Protein AF-A0A7H8QUV3-F1 (afdb_monomer_lite)

pLDDT: mean 80.26, std 15.94, range [34.38, 95.62]

Foldseek 3Di:
DLVVVVVCVVVVPDQQAWDPPQDDDDDPDRQTASASVQLLVCLLVVPPVSNVVSVVSPHQLQFHPSLLSNLQPLPSNCVCCVPVVHDLQAFSGRTGGDDPDDDRDCSGGSLQNNLLVLVVSNNVSSVVVPYQLPCSLLSNQVNLNLVSNVSSVVVPDQLPNNCVSCVVVVVNVSSPVND

InterPro domains:
  IPR002110 Ankyrin repeat [PF12796] (39-134)
  IPR036770 Ankyrin repeat-containing domain superfamily [G3DSA:1.25.40.20] (1-179)
  IPR036770 Ankyrin repeat-containing domain superfamily [SSF48403] (4-173)

Structure (mmCIF, N/CA/C/O backbone):
data_AF-A0A7H8QUV3-F1
#
_entry.id   AF-A0A7H8QUV3-F1
#
loop_
_atom_site.group_PDB
_atom_site.id
_atom_site.type_symbol
_atom_site.label_atom_id
_atom_site.label_alt_id
_atom_site.label_comp_id
_atom_site.label_asym_id
_atom_site.label_entity_id
_atom_site.label_seq_id
_atom_site.pdbx_PDB_ins_code
_atom_site.Cartn_x
_atom_site.Cartn_y
_atom_site.Cartn_z
_atom_site.occupancy
_atom_site.B_iso_or_equiv
_atom_site.auth_seq_id
_atom_site.auth_comp_id
_atom_site.auth_asym_id
_atom_site.auth_atom_id
_atom_site.pdbx_PDB_model_num
ATOM 1 N N . MET A 1 1 ? -6.758 14.333 20.531 1.00 67.44 1 MET A N 1
ATOM 2 C CA . MET A 1 1 ? -7.440 13.686 19.392 1.00 67.44 1 MET A CA 1
ATOM 3 C C . MET A 1 1 ? -8.275 12.485 19.836 1.00 67.44 1 MET A C 1
ATOM 5 O O . MET A 1 1 ? -9.487 12.590 19.718 1.00 67.44 1 MET A O 1
ATOM 9 N N . LYS A 1 2 ? -7.692 11.441 20.462 1.00 83.06 2 LYS A N 1
ATOM 10 C CA . LYS A 1 2 ? -8.423 10.233 20.925 1.00 83.06 2 LYS A CA 1
ATOM 11 C C . LYS A 1 2 ? -9.716 10.522 21.707 1.00 83.06 2 LYS A C 1
ATOM 13 O O . LYS A 1 2 ? -10.758 10.046 21.312 1.00 83.06 2 LYS A O 1
ATOM 18 N N . LYS A 1 3 ? -9.699 11.444 22.680 1.00 88.00 3 LYS A N 1
ATOM 19 C CA . LYS A 1 3 ? -10.904 11.815 23.462 1.00 88.00 3 LYS A CA 1
ATOM 20 C C . LYS A 1 3 ? -12.110 12.295 22.636 1.00 88.00 3 LYS A C 1
ATOM 22 O O . LYS A 1 3 ? -13.242 12.030 23.017 1.00 88.00 3 LYS A O 1
ATOM 27 N N . VAL A 1 4 ? -11.879 13.046 21.556 1.00 87.00 4 VAL A N 1
ATOM 28 C CA . VAL A 1 4 ? -12.971 13.541 20.692 1.00 87.00 4 VAL A CA 1
ATOM 29 C C . VAL A 1 4 ? -13.480 12.412 19.804 1.00 87.00 4 VAL A C 1
ATOM 31 O O . VAL A 1 4 ? -14.684 12.264 19.637 1.00 87.00 4 VAL A O 1
ATOM 34 N N . LEU A 1 5 ? -12.563 11.595 19.281 1.00 86.19 5 LEU A N 1
ATOM 35 C CA . LEU A 1 5 ? -12.891 10.394 18.522 1.00 86.19 5 LEU A CA 1
ATOM 36 C C . LEU A 1 5 ? -13.698 9.399 19.372 1.00 86.19 5 LEU A C 1
ATOM 38 O O . LEU A 1 5 ? -14.736 8.932 18.924 1.00 86.19 5 LEU A O 1
ATOM 42 N N . ASP A 1 6 ? -13.271 9.139 20.608 1.00 91.44 6 ASP A N 1
ATOM 43 C CA . ASP A 1 6 ? -13.976 8.284 21.568 1.00 91.44 6 ASP A CA 1
ATOM 44 C C . ASP A 1 6 ? -15.397 8.774 21.783 1.00 91.44 6 ASP A C 1
ATOM 46 O O . ASP A 1 6 ? -16.343 8.013 21.603 1.00 91.44 6 ASP A O 1
ATOM 50 N N . TRP A 1 7 ? -15.541 10.071 22.063 1.00 93.81 7 TRP A N 1
ATOM 51 C CA . TRP A 1 7 ? -16.843 10.689 22.246 1.00 93.81 7 TRP A CA 1
ATOM 52 C C . TRP A 1 7 ? -17.740 10.519 21.013 1.00 93.81 7 TRP A C 1
ATOM 54 O O . TRP A 1 7 ? -18.890 10.122 21.167 1.00 93.81 7 TRP A O 1
ATOM 64 N N . LEU A 1 8 ? -17.228 10.757 19.799 1.00 88.69 8 LEU A N 1
ATOM 65 C CA . LEU A 1 8 ? -17.995 10.589 18.556 1.00 88.69 8 LEU A CA 1
ATOM 66 C C . LEU A 1 8 ? -18.441 9.138 18.339 1.00 88.69 8 LEU A C 1
ATOM 68 O O . LEU A 1 8 ? -19.593 8.890 17.991 1.00 88.69 8 LEU A O 1
ATOM 72 N N . LEU A 1 9 ? -17.546 8.180 18.574 1.00 89.75 9 LEU A N 1
ATOM 73 C CA . LEU A 1 9 ? -17.848 6.754 18.463 1.00 89.75 9 LEU A CA 1
ATOM 74 C C . LEU A 1 9 ? -18.875 6.317 19.516 1.00 89.75 9 LEU A C 1
ATOM 76 O O . LEU A 1 9 ? -19.787 5.556 19.206 1.00 89.75 9 LEU A O 1
ATOM 80 N N . ASP A 1 10 ? -18.792 6.858 20.732 1.00 93.75 10 ASP A N 1
ATOM 81 C CA . ASP A 1 10 ? -19.779 6.625 21.791 1.00 93.75 10 ASP A CA 1
ATOM 82 C C . ASP A 1 10 ? -21.150 7.245 21.465 1.00 93.75 10 ASP A C 1
ATOM 84 O O . ASP A 1 10 ? -22.169 6.768 21.963 1.00 93.75 10 ASP A O 1
ATOM 88 N N . GLN A 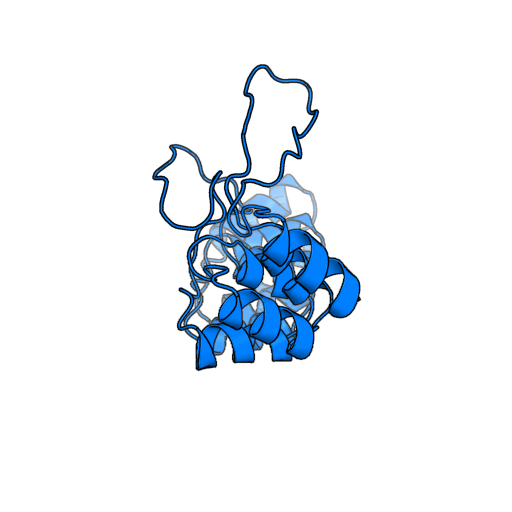1 11 ? -21.206 8.273 20.607 1.00 94.56 11 GLN A N 1
ATOM 89 C CA . GLN A 1 11 ? -22.463 8.814 20.070 1.00 94.56 11 GLN A CA 1
ATOM 90 C C . GLN A 1 11 ? -23.048 7.975 18.916 1.00 94.56 11 GLN A C 1
ATOM 92 O O . GLN A 1 11 ? -24.083 8.343 18.362 1.00 94.56 11 GLN A O 1
ATOM 97 N N . GLY A 1 12 ? -22.422 6.853 18.545 1.00 88.94 12 GLY A N 1
ATOM 98 C CA . GLY A 1 12 ? -22.895 5.980 17.469 1.00 88.94 12 GLY A CA 1
ATOM 99 C C . GLY A 1 12 ? -22.415 6.381 16.074 1.00 88.94 12 GLY A C 1
ATOM 100 O O . GLY A 1 12 ? -23.020 5.961 15.088 1.00 88.94 12 GLY A O 1
ATOM 101 N N . LEU A 1 13 ? -21.340 7.175 15.967 1.00 87.44 13 LEU A N 1
ATOM 102 C CA . LEU A 1 13 ? -20.657 7.384 14.689 1.00 87.44 13 LEU A CA 1
ATOM 103 C C . LEU A 1 13 ? -20.259 6.022 14.100 1.00 87.44 13 LEU A C 1
ATOM 105 O O . LEU A 1 13 ? -19.548 5.247 14.740 1.00 87.44 13 LEU A O 1
ATOM 109 N N . ASN A 1 14 ? -20.681 5.749 12.864 1.00 87.44 14 ASN A N 1
ATOM 110 C CA . ASN A 1 14 ? -20.238 4.562 12.146 1.00 87.44 14 ASN A CA 1
ATOM 111 C C . ASN A 1 14 ? -18.778 4.744 11.704 1.00 87.44 14 ASN A C 1
ATOM 113 O O . ASN A 1 14 ? -18.496 5.485 10.765 1.00 87.44 14 ASN A O 1
ATOM 117 N N . ILE A 1 15 ? -17.859 4.055 12.381 1.00 88.31 15 ILE A N 1
ATOM 118 C CA . ILE A 1 15 ? -16.418 4.113 12.106 1.00 88.31 15 ILE A CA 1
ATOM 119 C C . ILE A 1 15 ? -16.044 3.588 10.715 1.00 88.31 15 ILE A C 1
ATOM 121 O O . ILE A 1 15 ? -15.016 3.992 10.184 1.00 88.31 15 ILE A O 1
ATOM 125 N N . ASN A 1 16 ? -16.892 2.742 10.124 1.00 85.00 16 ASN A N 1
ATOM 126 C CA . ASN A 1 16 ? -16.713 2.168 8.791 1.00 85.00 16 ASN A CA 1
ATOM 127 C C . ASN A 1 16 ? -17.584 2.866 7.734 1.00 85.00 16 ASN A C 1
ATOM 129 O O . ASN A 1 16 ? -17.822 2.310 6.665 1.00 85.00 16 ASN A O 1
ATOM 133 N N . ALA A 1 17 ? -18.126 4.051 8.033 1.00 77.88 17 ALA A N 1
ATOM 134 C CA . ALA A 1 17 ? -18.836 4.821 7.022 1.00 77.88 17 ALA A CA 1
ATOM 135 C C . ALA A 1 17 ? -17.875 5.199 5.872 1.00 77.88 17 ALA A C 1
ATOM 137 O O . ALA A 1 17 ? -16.728 5.563 6.156 1.00 77.88 17 ALA A O 1
ATOM 138 N N . PRO A 1 18 ? -18.340 5.149 4.606 1.00 68.56 18 PRO A N 1
ATOM 139 C CA . PRO A 1 18 ? -17.607 5.677 3.458 1.00 68.56 18 PRO A CA 1
ATOM 140 C C . PRO A 1 18 ? -17.102 7.089 3.727 1.00 68.56 18 PRO A C 1
ATOM 142 O O . PRO A 1 18 ? -17.793 7.879 4.383 1.00 68.56 18 PRO A O 1
ATOM 145 N N . SER A 1 19 ? -15.944 7.445 3.175 1.00 63.25 19 SER A N 1
ATOM 146 C CA . SER A 1 19 ? -15.601 8.860 3.107 1.00 63.25 19 SER A CA 1
ATOM 147 C C . SER A 1 19 ? -16.571 9.527 2.118 1.00 63.25 19 SER A C 1
ATOM 149 O O . SER A 1 19 ? -16.655 9.146 0.953 1.00 63.25 19 SER A O 1
ATOM 151 N N . GLU A 1 20 ? -17.369 10.505 2.563 1.00 52.50 20 GLU A N 1
ATOM 152 C CA . GLU A 1 20 ? -18.250 11.281 1.669 1.00 52.50 20 GLU A CA 1
ATOM 153 C C . GLU A 1 20 ? -17.454 12.250 0.763 1.00 52.50 20 GLU A C 1
ATOM 155 O O . GLU A 1 20 ? -17.944 13.319 0.391 1.00 52.50 20 GLU A O 1
ATOM 160 N N . GLU A 1 21 ? -16.209 11.933 0.397 1.00 48.91 21 GLU A N 1
ATOM 161 C CA . GLU A 1 21 ? -15.476 12.726 -0.585 1.00 48.91 21 GLU A CA 1
ATOM 162 C C . GLU A 1 21 ? -15.998 12.387 -1.986 1.00 48.91 21 GLU A C 1
ATOM 164 O O . GLU A 1 21 ? -15.463 11.567 -2.729 1.00 48.91 21 GLU A O 1
ATOM 169 N N . ALA A 1 22 ? -17.088 13.058 -2.365 1.00 39.94 22 ALA A N 1
ATOM 170 C CA . ALA A 1 22 ? -17.466 13.212 -3.758 1.00 39.94 22 ALA A CA 1
ATOM 171 C C . ALA A 1 22 ? -16.315 13.921 -4.491 1.00 39.94 22 ALA A C 1
ATOM 173 O O . ALA A 1 22 ? -16.182 15.146 -4.442 1.00 39.94 22 ALA A O 1
ATOM 174 N N . HIS A 1 23 ? -15.457 13.157 -5.166 1.00 41.47 23 HIS A N 1
ATOM 175 C CA . HIS A 1 23 ? -14.455 13.725 -6.056 1.00 41.47 23 HIS A CA 1
ATOM 176 C C . HIS A 1 23 ? -15.157 14.453 -7.211 1.00 41.47 23 HIS A C 1
ATOM 178 O O . HIS A 1 23 ? -15.665 13.835 -8.147 1.00 41.47 23 HIS A O 1
ATOM 184 N N . TYR A 1 24 ? -15.157 15.786 -7.172 1.00 40.75 24 TYR A N 1
ATOM 185 C CA . TYR A 1 24 ? -15.454 16.604 -8.344 1.00 40.75 24 TYR A CA 1
ATOM 186 C C . TYR A 1 24 ? -14.341 16.406 -9.379 1.00 40.75 24 TYR A C 1
ATOM 188 O O . TYR A 1 24 ? -13.254 16.962 -9.244 1.00 40.75 24 TYR A O 1
ATOM 196 N N . SER A 1 25 ? -14.615 15.647 -10.440 1.00 41.59 25 SER A N 1
ATOM 197 C CA . SER A 1 25 ? -13.919 15.836 -11.715 1.00 41.59 25 SER A CA 1
ATOM 198 C C . SER A 1 25 ? -14.832 15.475 -12.887 1.00 41.59 25 SER A C 1
ATOM 200 O O . SER A 1 25 ? -15.086 14.309 -13.166 1.00 41.59 25 SER A O 1
ATOM 202 N N . ASP A 1 26 ? -15.387 16.526 -13.494 1.00 42.12 26 ASP A N 1
ATOM 203 C CA . ASP A 1 26 ? -15.756 16.742 -14.907 1.00 42.12 26 ASP A CA 1
ATOM 204 C C . ASP A 1 26 ? -16.279 15.592 -15.800 1.00 42.12 26 ASP A C 1
ATOM 206 O O . ASP A 1 26 ? -16.305 15.689 -17.025 1.00 42.12 26 ASP A O 1
ATOM 210 N N . SER A 1 27 ? -16.768 14.498 -15.233 1.00 45.50 27 SER A N 1
ATOM 211 C CA . SER A 1 27 ? -17.422 13.428 -15.974 1.00 45.50 27 SER A CA 1
ATOM 212 C C . SER A 1 27 ? -18.468 12.768 -15.084 1.00 45.50 27 SER A C 1
ATOM 214 O O . SER A 1 27 ? -18.221 12.512 -13.912 1.00 45.50 27 SER A O 1
ATOM 216 N N . ASN A 1 28 ? -19.653 12.523 -15.645 1.00 41.88 28 ASN A N 1
ATOM 217 C CA . ASN A 1 28 ? -20.861 11.955 -15.024 1.00 41.88 28 ASN A CA 1
ATOM 218 C C . ASN A 1 28 ? -20.690 10.517 -14.463 1.00 41.88 28 ASN A C 1
ATOM 220 O O . ASN A 1 28 ? -21.475 9.616 -14.758 1.00 41.88 28 ASN A O 1
ATOM 224 N N . ARG A 1 29 ? -19.652 10.250 -13.675 1.00 43.94 29 ARG A N 1
ATOM 225 C CA . ARG A 1 29 ? -19.406 8.972 -13.009 1.00 43.94 29 ARG A CA 1
ATOM 226 C C . ARG A 1 29 ? -19.108 9.232 -11.543 1.00 43.94 29 ARG A C 1
ATOM 228 O O . ARG A 1 29 ? -17.947 9.181 -11.142 1.00 43.94 29 ARG A O 1
ATOM 235 N N . GLU A 1 30 ? -20.170 9.460 -10.771 1.00 43.66 30 GLU A N 1
ATOM 236 C CA . GLU A 1 30 ? -20.149 9.441 -9.304 1.00 43.66 30 GLU A CA 1
ATOM 237 C C . GLU A 1 30 ? -19.420 8.168 -8.845 1.00 43.66 30 GLU A C 1
ATOM 239 O O . GLU A 1 30 ? -19.886 7.042 -9.021 1.00 43.66 30 GLU A O 1
ATOM 244 N N . GLY A 1 31 ? -18.176 8.333 -8.409 1.00 49.56 31 GLY A N 1
ATOM 245 C CA . GLY A 1 31 ? -17.396 7.285 -7.777 1.00 49.56 31 GLY A CA 1
ATOM 246 C C . GLY A 1 31 ? -17.442 7.544 -6.293 1.00 49.56 31 GLY A C 1
ATOM 247 O O . GLY A 1 31 ? -16.853 8.518 -5.842 1.00 49.56 31 GLY A O 1
ATOM 248 N N . HIS A 1 32 ? -18.171 6.711 -5.561 1.00 52.56 32 HIS A N 1
ATOM 249 C CA . HIS A 1 32 ? -18.150 6.746 -4.108 1.00 52.56 32 HIS A CA 1
ATOM 250 C C . HIS A 1 32 ? -16.917 5.984 -3.620 1.00 52.56 32 HIS A C 1
ATOM 252 O O . HIS A 1 32 ? -16.713 4.830 -4.007 1.00 52.56 32 HIS A O 1
ATOM 258 N N . ASP A 1 33 ? -16.092 6.634 -2.801 1.00 59.38 33 ASP A N 1
ATOM 259 C CA . ASP A 1 33 ? -15.043 5.961 -2.045 1.00 59.38 33 ASP A CA 1
ATOM 260 C C . ASP A 1 33 ? -15.664 5.320 -0.797 1.00 59.38 33 ASP A C 1
ATOM 262 O O . ASP A 1 33 ? -15.967 5.994 0.186 1.00 59.38 33 ASP A O 1
ATOM 266 N N . ASN A 1 34 ? -15.887 4.004 -0.848 1.00 61.53 34 ASN A N 1
ATOM 267 C CA . ASN A 1 34 ? -16.426 3.254 0.292 1.00 61.53 34 ASN A CA 1
ATOM 268 C C . ASN A 1 34 ? -15.359 2.856 1.323 1.00 61.53 34 ASN A C 1
ATOM 270 O O . ASN A 1 34 ? -15.696 2.173 2.289 1.00 61.53 34 ASN A O 1
ATOM 274 N N . ALA A 1 35 ? -14.098 3.270 1.150 1.00 66.50 35 ALA A N 1
ATOM 275 C CA . ALA A 1 35 ? -13.038 2.916 2.079 1.00 66.50 35 ALA A CA 1
ATOM 276 C C . ALA A 1 35 ? -13.208 3.604 3.444 1.00 66.50 35 ALA A C 1
ATOM 278 O O . ALA A 1 35 ? -13.686 4.738 3.556 1.00 66.50 35 ALA A O 1
ATOM 279 N N . VAL A 1 36 ? -12.722 2.940 4.495 1.00 76.81 36 VAL A N 1
ATOM 280 C CA . VAL A 1 36 ? -12.644 3.486 5.858 1.00 76.81 36 VAL A CA 1
ATOM 281 C C . VAL A 1 36 ? -11.615 4.627 5.912 1.00 76.81 36 VAL A C 1
ATOM 283 O O . VAL A 1 36 ? -10.451 4.446 6.285 1.00 76.81 36 VAL A O 1
ATOM 286 N N . GLY A 1 37 ? -12.042 5.839 5.547 1.00 80.00 37 GLY A N 1
ATOM 287 C CA . GLY A 1 37 ? -11.162 7.000 5.364 1.00 80.00 37 GLY A CA 1
ATOM 288 C C . GLY A 1 37 ? -10.374 7.413 6.615 1.00 80.00 37 GLY A C 1
ATOM 289 O O . GLY A 1 37 ? -9.270 7.953 6.515 1.00 80.00 37 GLY A O 1
ATOM 290 N N . VAL A 1 38 ? -10.883 7.111 7.813 1.00 86.50 38 VAL A N 1
ATOM 291 C CA . VAL A 1 38 ? -10.165 7.380 9.072 1.00 86.50 38 VAL A CA 1
ATOM 292 C C . VAL A 1 38 ? -8.896 6.532 9.218 1.00 86.50 38 VAL A C 1
ATOM 294 O O . VAL A 1 38 ? -7.893 7.036 9.726 1.00 86.50 38 VAL A O 1
ATOM 297 N N . LEU A 1 39 ? -8.899 5.290 8.716 1.00 90.06 39 LEU A N 1
ATOM 298 C CA . LEU A 1 39 ? -7.715 4.426 8.698 1.00 90.06 39 LEU A CA 1
ATOM 299 C C . LEU A 1 39 ? -6.712 4.885 7.634 1.00 90.06 39 LEU A C 1
ATOM 301 O O . LEU A 1 39 ? -5.519 4.963 7.924 1.00 90.06 39 LEU A O 1
ATOM 305 N N . ASN A 1 40 ? -7.191 5.297 6.454 1.00 87.31 40 ASN A N 1
ATOM 306 C CA . ASN A 1 40 ? -6.356 5.897 5.404 1.00 87.31 40 ASN A CA 1
ATOM 307 C C . ASN A 1 40 ? -5.586 7.111 5.940 1.00 87.31 40 ASN A C 1
ATOM 309 O O . ASN A 1 40 ? -4.388 7.278 5.695 1.00 87.31 40 ASN A O 1
ATOM 313 N N . ARG A 1 41 ? -6.269 7.959 6.719 1.00 87.94 41 ARG A N 1
ATOM 314 C CA . ARG A 1 41 ? -5.662 9.157 7.295 1.00 87.94 41 ARG A CA 1
ATOM 315 C C . ARG A 1 41 ? -4.639 8.826 8.378 1.00 87.94 41 ARG A C 1
ATOM 317 O O . ARG A 1 41 ? -3.563 9.414 8.363 1.00 87.94 41 ARG A O 1
ATOM 324 N N . ALA A 1 42 ? -4.934 7.877 9.267 1.00 92.06 42 ALA A N 1
ATOM 325 C CA . ALA A 1 42 ? -3.964 7.412 10.260 1.00 92.06 42 ALA A CA 1
ATOM 326 C C . ALA A 1 42 ? -2.700 6.836 9.593 1.00 92.06 42 ALA A C 1
ATOM 328 O O . ALA A 1 42 ? -1.587 7.186 9.982 1.00 92.06 42 ALA A O 1
ATOM 329 N N . ALA A 1 43 ? -2.867 6.045 8.528 1.00 92.06 43 ALA A N 1
ATOM 330 C CA . ALA A 1 43 ? -1.756 5.489 7.760 1.00 92.06 43 ALA A CA 1
ATOM 331 C C . ALA A 1 43 ? -0.926 6.565 7.036 1.00 92.06 43 ALA A C 1
ATOM 333 O O . ALA A 1 43 ? 0.301 6.512 7.067 1.00 92.06 43 ALA A O 1
ATOM 334 N N . THR A 1 44 ? -1.580 7.581 6.457 1.00 88.56 44 THR A N 1
ATOM 335 C CA . THR A 1 44 ? -0.909 8.718 5.790 1.00 88.56 44 THR A CA 1
ATOM 336 C C . THR A 1 44 ? 0.038 9.464 6.738 1.00 88.56 44 THR A C 1
ATOM 338 O O . THR A 1 44 ? 1.092 9.938 6.317 1.00 88.56 44 THR A O 1
ATOM 341 N N . TYR A 1 45 ? -0.334 9.584 8.016 1.00 90.75 45 TYR A N 1
ATOM 342 C CA . TYR A 1 45 ? 0.453 10.290 9.032 1.00 90.75 45 TYR A CA 1
ATOM 343 C C . TYR A 1 45 ? 1.376 9.381 9.854 1.00 90.75 45 TYR A C 1
ATOM 345 O O . TYR A 1 45 ? 1.999 9.873 10.792 1.00 90.75 45 TYR A O 1
ATOM 353 N N . ASP A 1 46 ? 1.478 8.092 9.511 1.00 92.69 46 ASP A N 1
ATOM 354 C CA . ASP A 1 46 ? 2.260 7.101 10.264 1.00 92.69 46 ASP A CA 1
ATOM 355 C C . ASP A 1 46 ? 1.863 7.020 11.758 1.00 92.69 46 ASP A C 1
ATOM 357 O O . ASP A 1 46 ? 2.691 6.801 12.641 1.00 92.69 46 ASP A O 1
ATOM 361 N N . ASP A 1 47 ? 0.577 7.233 12.066 1.00 93.94 47 ASP A N 1
ATOM 362 C CA . ASP A 1 47 ? 0.061 7.264 13.441 1.00 93.94 47 ASP A CA 1
ATOM 363 C C . ASP A 1 47 ? -0.479 5.884 13.845 1.00 93.94 47 ASP A C 1
ATOM 365 O O . ASP A 1 47 ? -1.689 5.634 13.851 1.00 93.94 47 ASP A O 1
ATOM 369 N N . VAL A 1 48 ? 0.445 4.970 14.162 1.00 94.69 48 VAL A N 1
ATOM 370 C CA . VAL A 1 48 ? 0.138 3.600 14.622 1.00 94.69 48 VAL A CA 1
ATOM 371 C C . VAL A 1 48 ? -0.772 3.614 15.853 1.00 94.69 48 VAL A C 1
ATOM 373 O O . VAL A 1 48 ? -1.718 2.835 15.936 1.00 94.69 48 VAL A O 1
ATOM 376 N N . ASP A 1 49 ? -0.545 4.5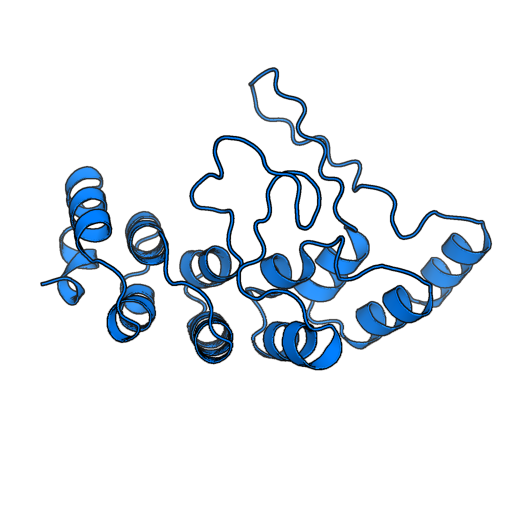50 16.775 1.00 94.69 49 ASP A N 1
ATOM 377 C CA . ASP A 1 49 ? -1.307 4.666 18.016 1.00 94.69 49 ASP A CA 1
ATOM 378 C C . ASP A 1 49 ? -2.780 5.018 17.777 1.00 94.69 49 ASP A C 1
ATOM 380 O O . ASP A 1 49 ? -3.649 4.594 18.547 1.00 94.69 49 ASP A O 1
ATOM 384 N N . ILE A 1 50 ? -3.081 5.860 16.785 1.00 93.75 50 ILE A N 1
ATOM 385 C CA . ILE A 1 50 ? -4.459 6.146 16.371 1.00 93.75 50 ILE A CA 1
ATOM 386 C C . ILE A 1 50 ? -5.018 5.011 15.525 1.00 93.75 50 ILE A C 1
ATOM 388 O O . ILE A 1 50 ? -6.186 4.670 15.708 1.00 93.75 50 ILE A O 1
ATOM 392 N N . LEU A 1 51 ? -4.217 4.420 14.642 1.00 94.81 51 LEU A N 1
ATOM 393 C CA . LEU A 1 51 ? -4.651 3.314 13.797 1.00 94.81 51 LEU A CA 1
ATOM 394 C C . LEU A 1 51 ? -5.120 2.123 14.643 1.00 94.81 51 LEU A C 1
ATOM 396 O O . LEU A 1 51 ? -6.258 1.686 14.499 1.00 94.81 51 LEU A O 1
ATOM 400 N N . ASP A 1 52 ? -4.310 1.678 15.602 1.00 95.62 52 ASP A N 1
ATOM 401 C CA . ASP A 1 52 ? -4.667 0.600 16.530 1.00 95.62 52 ASP A CA 1
ATOM 402 C C . ASP A 1 52 ? -5.892 0.947 17.372 1.00 95.62 52 ASP A C 1
ATOM 404 O O . ASP A 1 52 ? -6.745 0.100 17.630 1.00 95.62 52 ASP A O 1
ATOM 408 N N . HIS A 1 53 ? -6.005 2.209 17.790 1.00 94.88 53 HIS A N 1
ATOM 409 C CA . HIS A 1 53 ? -7.158 2.674 18.555 1.00 94.88 53 HIS A CA 1
ATOM 410 C C . HIS A 1 53 ? -8.447 2.618 17.730 1.00 94.88 53 HIS A C 1
ATOM 412 O O . HIS A 1 53 ? -9.479 2.187 18.237 1.00 94.88 53 HIS A O 1
ATOM 418 N N . LEU A 1 54 ? -8.399 3.013 16.455 1.00 93.94 54 LEU A N 1
ATOM 419 C CA . LEU A 1 54 ? -9.526 2.905 15.527 1.00 93.94 54 LEU A CA 1
ATOM 420 C C . LEU A 1 54 ? -9.919 1.438 15.315 1.00 93.94 54 LEU A C 1
ATOM 422 O O . LEU A 1 54 ? -11.100 1.104 15.420 1.00 93.94 54 LEU A O 1
ATOM 426 N N . VAL A 1 55 ? -8.947 0.550 15.094 1.00 94.75 55 VAL A N 1
ATOM 427 C CA . VAL A 1 55 ? -9.209 -0.889 14.921 1.00 94.75 55 VAL A CA 1
ATOM 428 C C . VAL A 1 55 ? -9.791 -1.510 16.191 1.00 94.75 55 VAL A C 1
ATOM 430 O O . VAL A 1 55 ? -10.778 -2.239 16.126 1.00 94.75 55 VAL A O 1
ATOM 433 N N . ALA A 1 56 ? -9.276 -1.151 17.369 1.00 94.94 56 ALA A N 1
ATOM 434 C CA . ALA A 1 56 ? -9.828 -1.584 18.656 1.00 94.94 56 ALA A CA 1
ATOM 435 C C . ALA A 1 56 ? -11.279 -1.116 18.878 1.00 94.94 56 ALA A C 1
ATOM 437 O O . ALA A 1 56 ? -12.014 -1.710 19.668 1.00 94.94 56 ALA A O 1
ATOM 438 N N . ARG A 1 57 ? -11.705 -0.060 18.177 1.00 93.75 57 ARG A N 1
ATOM 439 C CA . ARG A 1 57 ? -13.077 0.461 18.178 1.00 93.75 57 ARG A CA 1
ATOM 440 C C . ARG A 1 57 ? -13.945 -0.095 17.044 1.00 93.75 57 ARG A C 1
ATOM 442 O O . ARG A 1 57 ? -15.089 0.330 16.913 1.00 93.75 57 ARG A O 1
ATOM 449 N N . GLY A 1 58 ? -13.438 -1.059 16.276 1.00 92.50 58 GLY A N 1
ATOM 450 C CA . GLY A 1 58 ? -14.181 -1.766 15.232 1.00 92.50 58 GLY A CA 1
ATOM 451 C C . GLY A 1 58 ? -13.972 -1.231 13.817 1.00 92.50 58 GLY A C 1
ATOM 452 O O . GLY A 1 58 ? -14.718 -1.625 12.923 1.00 92.50 58 GLY A O 1
ATOM 453 N N . ALA A 1 59 ? -12.990 -0.347 13.595 1.00 91.56 59 ALA A N 1
ATOM 454 C CA . ALA A 1 59 ? -12.572 -0.020 12.236 1.00 91.56 59 ALA A CA 1
ATOM 455 C C . ALA A 1 59 ? -12.005 -1.272 11.557 1.00 91.56 59 ALA A C 1
ATOM 457 O O . ALA A 1 59 ? -11.255 -2.018 12.186 1.00 91.56 59 ALA A O 1
ATOM 458 N N . GLU A 1 60 ? -12.327 -1.485 10.285 1.00 89.31 60 GLU A N 1
ATOM 459 C CA . GLU A 1 60 ? -11.914 -2.678 9.542 1.00 89.31 60 GLU A CA 1
ATOM 460 C C . GLU A 1 60 ? -10.765 -2.353 8.569 1.00 89.31 60 GLU A C 1
ATOM 462 O O . GLU A 1 60 ? -11.009 -1.780 7.505 1.00 89.31 60 GLU A O 1
ATOM 467 N N . PRO A 1 61 ? -9.503 -2.733 8.875 1.00 89.19 61 PRO A N 1
ATOM 468 C CA . PRO A 1 61 ? -8.355 -2.472 7.999 1.00 89.19 61 PRO A CA 1
ATOM 469 C C . PRO A 1 61 ? -8.524 -3.013 6.584 1.00 89.19 61 PRO A C 1
ATOM 471 O O . PRO A 1 61 ? -8.078 -2.384 5.627 1.00 89.19 61 PRO A O 1
ATOM 474 N N . THR A 1 62 ? -9.203 -4.152 6.445 1.00 84.75 62 THR A N 1
ATOM 475 C CA . THR A 1 62 ? -9.469 -4.796 5.157 1.00 84.75 62 THR A CA 1
ATOM 476 C C . THR A 1 62 ? -10.504 -4.061 4.311 1.00 84.75 62 THR A C 1
ATOM 478 O O . THR A 1 62 ? -10.609 -4.366 3.137 1.00 84.75 62 THR A O 1
ATOM 481 N N . HIS A 1 63 ? -11.249 -3.101 4.862 1.00 80.94 63 HIS A N 1
ATOM 482 C CA . HIS A 1 63 ? -12.150 -2.223 4.105 1.00 80.94 63 HIS A CA 1
ATOM 483 C C . HIS A 1 63 ? -11.556 -0.815 3.942 1.00 80.94 63 HIS A C 1
ATOM 485 O O . HIS A 1 63 ? -12.271 0.162 3.740 1.00 80.94 63 HIS A O 1
ATOM 491 N N . SER A 1 64 ? -10.234 -0.677 4.058 1.00 83.56 64 SER A N 1
ATOM 492 C CA . SER A 1 64 ? -9.529 0.597 3.915 1.00 83.56 64 SER A CA 1
ATOM 493 C C . SER A 1 64 ? -8.483 0.536 2.805 1.00 83.56 64 SER A C 1
ATOM 495 O O . SER A 1 64 ? -7.971 -0.534 2.485 1.00 83.56 64 SER A O 1
ATOM 497 N N . ASN A 1 65 ? -8.094 1.705 2.298 1.00 83.50 65 ASN A N 1
ATOM 498 C CA . ASN A 1 65 ? -6.924 1.882 1.436 1.00 83.50 65 ASN A CA 1
ATOM 499 C C . ASN A 1 65 ? -5.690 2.270 2.277 1.00 83.50 65 ASN A C 1
ATOM 501 O O . ASN A 1 65 ? -4.775 2.940 1.799 1.00 83.50 65 ASN A O 1
ATOM 505 N N . ALA A 1 66 ? -5.647 1.888 3.562 1.00 89.38 66 ALA A N 1
ATOM 506 C CA . ALA A 1 66 ? -4.576 2.280 4.475 1.00 89.38 66 ALA A CA 1
ATOM 507 C C . ALA A 1 66 ? -3.189 1.909 3.936 1.00 89.38 66 ALA A C 1
ATOM 509 O O . ALA A 1 66 ? -2.248 2.679 4.110 1.00 89.38 66 ALA A O 1
ATOM 510 N N . LEU A 1 67 ? -3.063 0.778 3.234 1.00 89.88 67 LEU A N 1
ATOM 511 C CA . LEU A 1 67 ? -1.792 0.365 2.643 1.00 89.88 67 LEU A CA 1
ATOM 512 C C . LEU A 1 67 ? -1.349 1.283 1.491 1.00 89.88 67 LEU A C 1
ATOM 514 O O . LEU A 1 67 ? -0.179 1.654 1.437 1.00 89.88 67 LEU A O 1
ATOM 518 N N . HIS A 1 68 ? -2.270 1.722 0.628 1.00 86.19 68 HIS A N 1
ATOM 519 C CA . HIS A 1 68 ? -2.004 2.711 -0.428 1.00 86.19 68 HIS A CA 1
ATOM 520 C C . HIS A 1 68 ? -1.590 4.062 0.158 1.00 86.19 68 HIS A C 1
ATOM 522 O O . HIS A 1 68 ? -0.646 4.701 -0.303 1.00 86.19 68 HIS A O 1
ATOM 528 N N . HIS A 1 69 ? -2.252 4.472 1.239 1.00 85.94 69 HIS A N 1
ATOM 529 C CA . HIS A 1 69 ? -1.955 5.714 1.949 1.00 85.94 69 HIS A CA 1
ATOM 530 C C . HIS A 1 69 ? -0.672 5.651 2.793 1.00 85.94 69 HIS A C 1
ATOM 532 O O . HIS A 1 69 ? -0.069 6.686 3.079 1.00 85.94 69 HIS A O 1
ATOM 538 N N . ALA A 1 70 ? -0.204 4.451 3.140 1.00 89.31 70 ALA A N 1
ATOM 539 C CA . ALA A 1 70 ? 1.068 4.227 3.820 1.00 89.31 70 ALA A CA 1
ATOM 540 C C . ALA A 1 70 ? 2.288 4.391 2.896 1.00 89.31 70 ALA A C 1
ATOM 542 O O . ALA A 1 70 ? 3.417 4.267 3.359 1.00 89.31 70 ALA A O 1
ATOM 543 N N . ALA A 1 71 ? 2.103 4.711 1.611 1.00 75.56 71 ALA A N 1
ATOM 544 C CA . ALA A 1 71 ? 3.172 4.839 0.615 1.00 75.56 71 ALA A CA 1
ATOM 545 C C . ALA A 1 71 ? 4.324 5.788 0.992 1.00 75.56 71 ALA A C 1
ATOM 547 O O . ALA A 1 71 ? 5.424 5.691 0.447 1.00 75.56 71 ALA A O 1
ATOM 548 N N . MET A 1 72 ? 4.099 6.714 1.923 1.00 78.62 72 MET A N 1
ATOM 549 C CA . MET A 1 72 ? 5.136 7.622 2.419 1.00 78.62 72 MET A CA 1
ATOM 550 C C . MET A 1 72 ? 5.926 7.058 3.610 1.00 78.62 72 MET A C 1
ATOM 552 O O . MET A 1 72 ? 6.980 7.595 3.942 1.00 78.62 72 MET A O 1
ATOM 556 N N . SER A 1 73 ? 5.476 5.959 4.219 1.00 88.00 73 SER A N 1
ATOM 557 C CA . SER A 1 73 ? 6.065 5.364 5.417 1.00 88.00 73 SER A CA 1
ATOM 558 C C . SER A 1 73 ? 6.300 3.858 5.259 1.00 88.00 73 SER A C 1
ATOM 560 O O . SER A 1 73 ? 5.380 3.040 5.287 1.00 88.00 73 SER A O 1
ATOM 562 N N . PHE A 1 74 ? 7.573 3.461 5.160 1.00 85.94 74 PHE A N 1
ATOM 563 C CA . PHE A 1 74 ? 7.940 2.042 5.122 1.00 85.94 74 PHE A CA 1
ATOM 564 C C . PHE A 1 74 ? 7.623 1.319 6.447 1.00 85.94 74 PHE A C 1
ATOM 566 O O . PHE A 1 74 ? 7.368 0.112 6.432 1.00 85.94 74 PHE A O 1
ATOM 573 N N . THR A 1 75 ? 7.628 2.039 7.579 1.00 91.31 75 THR A N 1
ATOM 574 C CA . THR A 1 75 ? 7.247 1.519 8.900 1.00 91.31 75 THR A CA 1
ATOM 575 C C . THR A 1 75 ? 5.765 1.191 8.942 1.00 91.31 75 THR A C 1
ATOM 577 O O . THR A 1 75 ? 5.420 0.074 9.327 1.00 91.31 75 THR A O 1
ATOM 580 N N . MET A 1 76 ? 4.903 2.092 8.463 1.00 94.25 76 MET A N 1
ATOM 581 C CA . MET A 1 76 ? 3.466 1.837 8.368 1.00 94.25 76 MET A CA 1
ATOM 582 C C . MET A 1 76 ? 3.157 0.693 7.395 1.00 94.25 76 MET A C 1
ATOM 584 O O . MET A 1 76 ? 2.364 -0.182 7.726 1.00 94.25 76 MET A O 1
ATOM 588 N N . VAL A 1 77 ? 3.827 0.621 6.235 1.00 92.62 77 VAL A N 1
ATOM 589 C CA . VAL A 1 77 ? 3.682 -0.510 5.292 1.00 92.62 77 VAL A CA 1
ATOM 590 C C . VAL A 1 77 ? 3.974 -1.845 5.980 1.00 92.62 77 VAL A C 1
ATOM 592 O O . VAL A 1 77 ? 3.147 -2.759 5.955 1.00 92.62 77 VAL A O 1
ATOM 595 N N . ALA A 1 78 ? 5.134 -1.956 6.635 1.00 92.56 78 ALA A N 1
ATOM 596 C CA . ALA A 1 78 ? 5.520 -3.180 7.330 1.00 92.56 78 ALA A CA 1
ATOM 597 C C . ALA A 1 78 ? 4.555 -3.511 8.480 1.00 92.56 78 ALA A C 1
ATOM 599 O O . ALA A 1 78 ? 4.231 -4.679 8.702 1.00 92.56 78 ALA A O 1
ATOM 600 N N . TYR A 1 79 ? 4.072 -2.487 9.186 1.00 94.75 79 TYR A N 1
ATOM 601 C CA . TYR A 1 79 ? 3.114 -2.624 10.276 1.00 94.75 79 TYR A CA 1
ATOM 602 C C . TYR A 1 79 ? 1.759 -3.158 9.794 1.00 94.75 79 TYR A C 1
ATOM 604 O O . TYR A 1 79 ? 1.240 -4.117 10.366 1.00 94.75 79 TYR A O 1
ATOM 612 N N . LEU A 1 80 ? 1.212 -2.585 8.721 1.00 94.12 80 LEU A N 1
ATOM 613 C CA . LEU A 1 80 ? -0.080 -2.961 8.151 1.00 94.12 80 LEU A CA 1
ATOM 614 C C . LEU A 1 80 ? -0.076 -4.394 7.607 1.00 94.12 80 LEU A C 1
ATOM 616 O O . LEU A 1 80 ? -0.961 -5.185 7.936 1.00 94.12 80 LEU A O 1
ATOM 620 N N . ILE A 1 81 ? 0.949 -4.764 6.836 1.00 92.94 81 ILE A N 1
ATOM 621 C CA . ILE A 1 81 ? 1.085 -6.126 6.300 1.00 92.94 81 ILE A CA 1
ATOM 622 C C . ILE A 1 81 ? 1.376 -7.118 7.439 1.00 92.94 81 ILE A C 1
ATOM 624 O O . ILE A 1 81 ? 0.792 -8.201 7.511 1.00 92.94 81 ILE A O 1
ATOM 628 N N . GLY A 1 82 ? 2.254 -6.746 8.373 1.00 92.88 82 GLY A N 1
ATOM 629 C CA . GLY A 1 82 ? 2.675 -7.597 9.483 1.00 92.88 82 GLY A CA 1
ATOM 630 C C . GLY A 1 82 ? 1.552 -7.926 10.467 1.00 92.88 82 GLY A C 1
ATOM 631 O O . GLY A 1 82 ? 1.374 -9.104 10.799 1.00 92.88 82 GLY A O 1
ATOM 632 N N . ASN A 1 83 ? 0.792 -6.919 10.903 1.00 94.44 83 ASN A N 1
ATOM 633 C CA . ASN A 1 83 ? -0.201 -7.052 11.975 1.00 94.44 83 ASN A CA 1
ATOM 634 C C . ASN A 1 83 ? -1.619 -7.291 11.462 1.00 94.44 83 ASN A C 1
ATOM 636 O O . ASN A 1 83 ? -2.332 -8.109 12.037 1.00 94.44 83 ASN A O 1
ATOM 640 N N . TYR A 1 84 ? -2.010 -6.640 10.365 1.00 91.62 84 TYR A N 1
ATOM 641 C CA . TYR A 1 84 ? -3.374 -6.731 9.832 1.00 91.62 84 TYR A CA 1
ATOM 642 C C . TYR A 1 84 ? -3.500 -7.641 8.612 1.00 91.62 84 TYR A C 1
ATOM 644 O O . TYR A 1 84 ? -4.610 -7.847 8.132 1.00 91.62 84 TYR A O 1
ATOM 652 N N . LYS A 1 85 ? -2.387 -8.225 8.140 1.00 89.69 85 LYS A N 1
ATOM 653 C CA . LYS A 1 85 ? -2.354 -9.160 7.001 1.00 89.69 85 LYS A CA 1
ATOM 654 C C . LYS A 1 85 ? -3.023 -8.582 5.753 1.00 89.69 85 LYS A C 1
ATOM 656 O O . LYS A 1 85 ? -3.670 -9.315 5.010 1.00 89.69 85 LYS A O 1
ATOM 661 N N . LEU A 1 86 ? -2.879 -7.270 5.554 1.00 89.25 86 LEU A N 1
ATOM 662 C CA . LEU A 1 86 ? -3.396 -6.620 4.357 1.00 89.25 86 LEU A CA 1
ATOM 663 C C . LEU A 1 86 ? -2.725 -7.212 3.119 1.00 89.25 86 LEU A C 1
ATOM 665 O O . LEU A 1 86 ? -1.523 -7.491 3.134 1.00 89.25 86 LEU A O 1
ATOM 669 N N . ASP A 1 87 ? -3.520 -7.397 2.070 1.00 88.38 87 ASP A N 1
ATOM 670 C CA . ASP A 1 87 ? -3.021 -7.846 0.779 1.00 88.38 87 ASP A CA 1
ATOM 671 C C . ASP A 1 87 ? -2.085 -6.780 0.201 1.00 88.38 87 ASP A C 1
ATOM 673 O O . ASP A 1 87 ? -2.471 -5.627 0.011 1.00 88.38 87 ASP A O 1
ATOM 677 N N . VAL A 1 88 ? -0.837 -7.166 -0.060 1.00 89.50 88 VAL A N 1
ATOM 678 C CA . VAL A 1 88 ? 0.183 -6.274 -0.620 1.00 89.50 88 VAL A CA 1
ATOM 679 C C . VAL A 1 88 ? -0.162 -5.823 -2.045 1.00 89.50 88 VAL A C 1
ATOM 681 O O . VAL A 1 88 ? 0.320 -4.780 -2.484 1.00 89.50 88 VAL A O 1
ATOM 684 N N . ASN A 1 89 ? -1.033 -6.568 -2.733 1.00 86.69 89 ASN A N 1
ATOM 685 C CA . ASN A 1 89 ? -1.506 -6.302 -4.092 1.00 86.69 89 ASN A CA 1
ATOM 686 C C . ASN A 1 89 ? -2.951 -5.782 -4.123 1.00 86.69 89 ASN A C 1
ATOM 688 O O . ASN A 1 89 ? -3.603 -5.834 -5.163 1.00 86.69 89 ASN A O 1
ATOM 692 N N . ALA A 1 90 ? -3.450 -5.280 -2.989 1.00 81.19 90 ALA A N 1
ATOM 693 C CA . ALA A 1 90 ? -4.778 -4.693 -2.862 1.00 81.19 90 ALA A CA 1
ATOM 694 C C . ALA A 1 90 ? -5.068 -3.652 -3.956 1.00 81.19 90 ALA A C 1
ATOM 696 O O . ALA A 1 90 ? -4.377 -2.645 -4.035 1.00 81.19 90 ALA A O 1
ATOM 697 N N . ASP A 1 91 ? -6.117 -3.840 -4.752 1.00 76.94 91 ASP A N 1
ATOM 698 C CA . ASP A 1 91 ? -6.573 -2.814 -5.697 1.00 76.94 91 ASP A CA 1
ATOM 699 C C . ASP A 1 91 ? -7.375 -1.722 -4.963 1.00 76.94 91 ASP A C 1
ATOM 701 O O . ASP A 1 91 ? -8.194 -2.024 -4.090 1.00 76.94 91 ASP A O 1
ATOM 705 N N . ASP A 1 92 ? -7.141 -0.455 -5.305 1.00 71.88 92 ASP A N 1
ATOM 706 C CA . ASP A 1 92 ? -7.786 0.717 -4.696 1.00 71.88 92 ASP A CA 1
ATOM 707 C C . ASP A 1 92 ? -9.177 1.020 -5.285 1.00 71.88 92 ASP A C 1
ATOM 709 O O . ASP A 1 92 ? -9.823 2.002 -4.898 1.00 71.88 92 ASP A O 1
ATOM 713 N N . SER A 1 93 ? -9.659 0.183 -6.214 1.00 63.31 93 SER A N 1
ATOM 714 C CA . SER A 1 93 ? -10.871 0.438 -6.985 1.00 63.31 93 SER A CA 1
ATOM 715 C C . SER A 1 93 ? -12.117 0.612 -6.102 1.00 63.31 93 SER A C 1
ATOM 717 O O . SER A 1 93 ? -12.668 -0.322 -5.525 1.00 63.31 93 SER A O 1
ATOM 719 N N . ARG A 1 94 ? -12.564 1.875 -6.014 1.00 53.69 94 ARG A N 1
ATOM 720 C CA . ARG A 1 94 ? -13.882 2.376 -5.559 1.00 53.69 94 ARG A CA 1
ATOM 721 C C . ARG A 1 94 ? -14.562 1.575 -4.433 1.00 53.69 94 ARG A C 1
ATOM 723 O O . ARG A 1 94 ? -15.755 1.270 -4.520 1.00 53.69 94 ARG A O 1
ATOM 730 N N . GLY A 1 95 ? -13.852 1.299 -3.340 1.00 51.00 95 GLY A N 1
ATOM 731 C CA . GLY A 1 95 ? -14.537 0.845 -2.128 1.00 51.00 95 GLY A CA 1
ATOM 732 C C . GLY A 1 95 ? -13.734 0.230 -0.995 1.00 51.00 95 GLY A C 1
ATOM 733 O O . GLY A 1 95 ? -14.358 -0.226 -0.042 1.00 51.00 95 GLY A O 1
ATOM 734 N N . GLY A 1 96 ? -12.404 0.197 -1.074 1.00 52.25 96 GLY A N 1
ATOM 735 C CA . GLY A 1 96 ? -11.629 -0.717 -0.243 1.00 52.25 96 GLY A CA 1
ATOM 736 C C . GLY A 1 96 ? -11.833 -2.152 -0.736 1.00 52.25 96 GLY A C 1
ATOM 737 O O . GLY A 1 96 ? -12.957 -2.596 -0.945 1.00 52.25 96 GLY A O 1
ATOM 73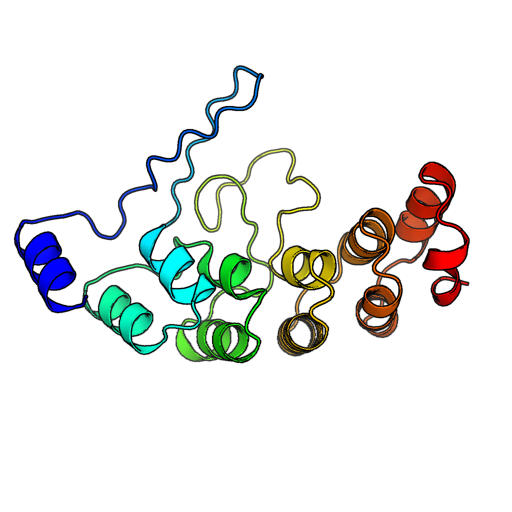8 N N . LEU A 1 97 ? -10.723 -2.835 -1.001 1.00 54.72 97 LEU A N 1
ATOM 739 C CA . LEU A 1 97 ? -10.592 -4.261 -1.326 1.00 54.72 97 LEU A CA 1
ATOM 740 C C . LEU A 1 97 ? -11.868 -5.023 -1.776 1.00 54.72 97 LEU A C 1
ATOM 742 O O . LEU A 1 97 ? -12.712 -5.409 -0.967 1.00 54.72 97 LEU A O 1
ATOM 746 N N . ASN A 1 98 ? -11.866 -5.412 -3.062 1.00 48.94 98 ASN A N 1
ATOM 747 C CA . ASN A 1 98 ? -12.685 -6.450 -3.728 1.00 48.94 98 ASN A CA 1
ATOM 748 C C . ASN A 1 98 ? -13.975 -6.050 -4.472 1.00 48.94 98 ASN A C 1
ATOM 750 O O . ASN A 1 98 ? -14.783 -6.930 -4.786 1.00 48.94 98 ASN A O 1
ATOM 754 N N . ALA A 1 99 ? -14.170 -4.796 -4.879 1.00 36.94 99 ALA A N 1
ATOM 755 C CA . ALA A 1 99 ? -15.144 -4.513 -5.936 1.00 36.94 99 ALA A CA 1
ATOM 756 C C . ALA A 1 99 ? -14.483 -4.713 -7.308 1.00 36.94 99 ALA A C 1
ATOM 758 O O . ALA A 1 99 ? -13.856 -3.795 -7.825 1.00 36.94 99 ALA A O 1
ATOM 759 N N . GLN A 1 100 ? -14.635 -5.899 -7.922 1.00 37.88 100 GLN A N 1
ATOM 760 C CA . GLN A 1 100 ? -14.268 -6.092 -9.333 1.00 37.88 100 GLN A CA 1
ATOM 761 C C . GLN A 1 100 ? -14.939 -5.000 -10.171 1.00 37.88 100 GLN A C 1
ATOM 763 O O . GLN A 1 100 ? -16.133 -5.074 -10.469 1.00 37.88 100 GLN A O 1
ATOM 768 N N . THR A 1 101 ? -14.181 -3.978 -10.556 1.00 40.38 101 THR A N 1
ATOM 769 C CA . THR A 1 101 ? -14.649 -2.970 -11.493 1.00 40.38 101 THR A CA 1
ATOM 770 C C . THR A 1 101 ? -13.730 -2.907 -12.698 1.00 40.38 101 THR A C 1
ATOM 772 O O . THR A 1 101 ? -12.507 -2.885 -12.618 1.00 40.38 101 THR A O 1
ATOM 775 N N . LEU A 1 102 ? -14.391 -2.967 -13.850 1.00 34.38 102 LEU A N 1
ATOM 776 C CA . LEU A 1 102 ? -13.830 -2.973 -15.189 1.00 34.38 102 LEU A CA 1
ATOM 777 C C . LEU A 1 102 ? -13.032 -1.686 -15.423 1.00 34.38 102 LEU A C 1
ATOM 779 O O . LEU A 1 102 ? -13.619 -0.621 -15.616 1.00 34.38 102 LEU A O 1
ATOM 783 N N . GLY A 1 103 ? -11.707 -1.815 -15.442 1.00 42.41 103 GLY A N 1
ATOM 784 C CA . GLY A 1 103 ? -10.781 -0.730 -15.755 1.00 42.41 103 GLY A CA 1
ATOM 785 C C . GLY A 1 103 ? -10.164 -0.117 -14.506 1.00 42.41 103 GLY A C 1
ATOM 786 O O . GLY A 1 103 ? -10.459 1.032 -14.182 1.00 42.41 103 GLY A O 1
ATOM 787 N N . SER A 1 104 ? -9.295 -0.876 -13.834 1.00 45.16 104 SER A N 1
ATOM 788 C CA . SER A 1 104 ? -8.358 -0.280 -12.886 1.00 45.16 104 SER A CA 1
ATOM 789 C C . SER A 1 104 ? -7.367 0.565 -13.694 1.00 45.16 104 SER A C 1
ATOM 791 O O . SER A 1 104 ? -6.805 0.106 -14.691 1.00 45.16 104 SER A O 1
ATOM 793 N N . GLY A 1 105 ? -7.268 1.854 -13.366 1.00 50.59 105 GLY A N 1
ATOM 794 C CA . GLY A 1 105 ? -6.234 2.716 -13.933 1.00 50.59 105 GLY A CA 1
ATOM 795 C C . GLY A 1 105 ? -4.863 2.328 -13.369 1.00 50.59 105 GLY A C 1
ATOM 796 O O . GLY A 1 105 ? -4.789 1.543 -12.428 1.00 50.59 105 GLY A O 1
ATOM 797 N N . PRO A 1 106 ? -3.768 2.942 -13.841 1.00 52.00 106 PRO A N 1
ATOM 798 C CA . PRO A 1 106 ? -2.410 2.636 -13.373 1.00 52.00 106 PRO A CA 1
ATOM 799 C C . PRO A 1 106 ? -2.168 2.979 -11.887 1.00 52.00 106 PRO A C 1
ATOM 801 O O . PRO A 1 106 ? -1.045 2.926 -11.411 1.00 52.00 106 PRO A O 1
ATOM 804 N N . TRP A 1 107 ? -3.189 3.359 -11.120 1.00 61.53 107 TRP A N 1
ATOM 805 C CA . TRP A 1 107 ? -3.087 3.783 -9.722 1.00 61.53 107 TRP A CA 1
ATOM 806 C C . TRP A 1 107 ? -3.594 2.730 -8.725 1.00 61.53 107 TRP A C 1
ATOM 808 O O . TRP A 1 107 ? -3.478 2.958 -7.531 1.00 61.53 107 TRP A O 1
ATOM 818 N N . GLY A 1 108 ? -4.052 1.567 -9.207 1.00 71.44 108 GLY A N 1
ATOM 819 C CA . GLY A 1 108 ? -4.736 0.549 -8.404 1.00 71.44 108 GLY A CA 1
ATOM 820 C C . GLY A 1 108 ? -3.940 -0.058 -7.248 1.00 71.44 108 GLY A C 1
ATOM 821 O O . GLY A 1 108 ? -4.468 -0.268 -6.160 1.00 71.44 108 GLY A O 1
ATOM 822 N N . CYS A 1 109 ? -2.653 -0.343 -7.449 1.00 81.56 109 CYS A N 1
ATOM 823 C CA . CYS A 1 109 ? -1.889 -1.164 -6.506 1.00 81.56 109 CYS A CA 1
ATOM 824 C C . CYS A 1 109 ? -1.088 -0.324 -5.495 1.00 81.56 109 CYS A C 1
ATOM 826 O O . CYS A 1 109 ? -0.583 0.749 -5.848 1.00 81.56 109 CYS A O 1
ATOM 828 N N . PRO A 1 110 ? -0.822 -0.826 -4.270 1.00 87.31 110 PRO A N 1
ATOM 829 C CA . PRO A 1 110 ? -0.101 -0.069 -3.250 1.00 87.31 110 PRO A CA 1
ATOM 830 C C . PRO A 1 110 ? 1.330 0.282 -3.671 1.00 87.31 110 PRO A C 1
ATOM 832 O O . PRO A 1 110 ? 1.846 1.309 -3.244 1.00 87.31 110 PRO A O 1
ATOM 835 N N . LEU A 1 111 ? 1.961 -0.524 -4.541 1.00 90.00 111 LEU A N 1
ATOM 836 C CA . LEU A 1 111 ? 3.308 -0.280 -5.079 1.00 90.00 111 LEU A CA 1
ATOM 837 C C . LEU A 1 111 ? 3.395 0.978 -5.956 1.00 90.00 111 LEU A C 1
ATOM 839 O O . LEU A 1 111 ? 4.436 1.639 -5.989 1.00 90.00 111 LEU A O 1
ATOM 843 N N . ASN A 1 112 ? 2.308 1.360 -6.623 1.00 86.88 112 ASN A N 1
ATOM 844 C CA . ASN A 1 112 ? 2.314 2.456 -7.590 1.00 86.88 112 ASN A CA 1
ATOM 845 C C . ASN A 1 112 ? 2.493 3.825 -6.917 1.00 86.88 112 ASN A C 1
ATOM 847 O O . ASN A 1 112 ? 3.159 4.710 -7.459 1.00 86.88 112 ASN A O 1
ATOM 851 N N . TYR A 1 113 ? 1.981 3.983 -5.697 1.00 86.25 113 TYR A N 1
ATOM 852 C CA . TYR A 1 113 ? 2.071 5.216 -4.916 1.00 86.25 113 TYR A CA 1
ATOM 853 C C . TYR A 1 113 ? 3.504 5.582 -4.491 1.00 86.25 113 TYR A C 1
ATOM 855 O O . TYR A 1 113 ? 3.942 6.704 -4.769 1.00 86.25 113 TYR A O 1
ATOM 863 N N . PRO A 1 114 ? 4.287 4.710 -3.826 1.00 88.94 114 PRO A N 1
ATOM 864 C CA . PRO A 1 114 ? 5.659 5.047 -3.470 1.00 88.94 114 PRO A CA 1
ATOM 865 C C . PRO A 1 114 ? 6.543 5.192 -4.710 1.00 88.94 114 PRO A C 1
ATOM 867 O O . PRO A 1 114 ? 7.424 6.049 -4.711 1.00 88.94 114 PRO A O 1
ATOM 870 N N . VAL A 1 115 ? 6.269 4.460 -5.797 1.00 89.25 115 VAL A N 1
ATOM 871 C CA . VAL A 1 115 ? 6.951 4.656 -7.087 1.00 89.25 115 VAL A CA 1
ATOM 872 C C . VAL A 1 115 ? 6.666 6.049 -7.654 1.00 89.25 115 VAL A C 1
ATOM 874 O O . VAL A 1 115 ? 7.593 6.777 -8.024 1.00 89.25 115 VAL A O 1
ATOM 877 N N . SER A 1 116 ? 5.406 6.493 -7.639 1.00 86.38 116 SER A N 1
ATOM 878 C CA . SER A 1 116 ? 5.051 7.829 -8.122 1.00 86.38 116 SER A CA 1
ATOM 879 C C . SER A 1 116 ? 5.621 8.958 -7.278 1.00 86.38 116 SER A C 1
ATOM 881 O O . SER A 1 116 ? 5.723 10.070 -7.776 1.00 86.38 116 SER A O 1
ATOM 883 N N . ASN A 1 117 ? 5.973 8.689 -6.019 1.00 85.88 117 ASN A N 1
ATOM 884 C CA . ASN A 1 117 ? 6.586 9.645 -5.095 1.00 85.88 117 ASN A CA 1
ATOM 885 C C . ASN A 1 117 ? 8.109 9.469 -4.963 1.00 85.88 117 ASN A C 1
ATOM 887 O O . ASN A 1 117 ? 8.745 10.167 -4.179 1.00 85.88 117 ASN A O 1
ATOM 891 N N . SER A 1 118 ? 8.704 8.539 -5.716 1.00 89.00 118 SER A N 1
ATOM 892 C CA . SER A 1 118 ? 10.118 8.169 -5.625 1.00 89.00 118 SER A CA 1
ATOM 893 C C . SER A 1 118 ? 10.586 7.732 -4.224 1.00 89.00 118 SER A C 1
ATOM 895 O O . SER A 1 118 ? 11.752 7.915 -3.860 1.00 89.00 118 SER A O 1
ATOM 897 N N . ASN A 1 119 ? 9.697 7.131 -3.430 1.00 89.75 119 ASN A N 1
ATOM 898 C CA . ASN A 1 119 ? 9.996 6.628 -2.092 1.00 89.75 119 ASN A CA 1
ATOM 899 C C . ASN A 1 119 ? 10.566 5.201 -2.137 1.00 89.75 119 ASN A C 1
ATOM 901 O O . ASN A 1 119 ? 9.860 4.222 -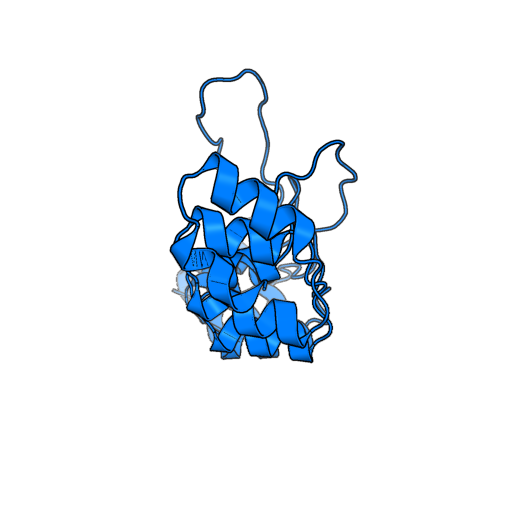1.894 1.00 89.75 119 ASN A O 1
ATOM 905 N N . LEU A 1 120 ? 11.864 5.089 -2.423 1.00 90.88 120 LEU A N 1
ATOM 906 C CA . LEU A 1 120 ? 12.548 3.804 -2.619 1.00 90.88 120 LEU A CA 1
ATOM 907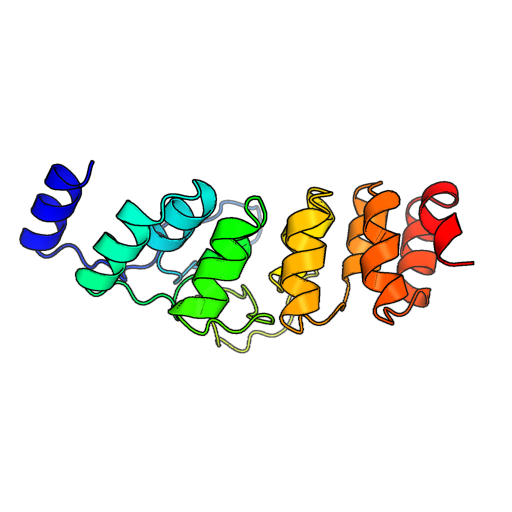 C C . LEU A 1 120 ? 12.440 2.845 -1.421 1.00 90.88 120 LEU A C 1
ATOM 909 O O . LEU A 1 120 ? 12.354 1.641 -1.631 1.00 90.88 120 LEU A O 1
ATOM 913 N N . LEU A 1 121 ? 12.395 3.353 -0.181 1.00 91.94 121 LEU A N 1
ATOM 914 C CA . LEU A 1 121 ? 12.275 2.509 1.018 1.00 91.94 121 LEU A CA 1
ATOM 915 C C . LEU A 1 121 ? 10.905 1.829 1.109 1.00 91.94 121 LEU A C 1
ATOM 917 O O . LEU A 1 121 ? 10.809 0.662 1.484 1.00 91.94 121 LEU A O 1
ATOM 921 N N . ALA A 1 122 ? 9.836 2.549 0.765 1.00 90.69 122 ALA A N 1
ATOM 922 C CA . ALA A 1 122 ? 8.499 1.970 0.715 1.00 90.69 122 ALA A CA 1
ATOM 923 C C . ALA A 1 122 ? 8.348 1.006 -0.474 1.00 90.69 122 ALA A C 1
ATOM 925 O O . ALA A 1 122 ? 7.743 -0.051 -0.305 1.00 90.69 122 ALA A O 1
ATOM 926 N N . VAL A 1 123 ? 8.958 1.315 -1.630 1.00 91.94 123 VAL A N 1
ATOM 927 C CA . VAL A 1 123 ? 9.037 0.394 -2.783 1.00 91.94 123 VAL A CA 1
ATOM 928 C C . VAL A 1 123 ? 9.725 -0.914 -2.386 1.00 91.94 123 VAL A C 1
ATOM 930 O O . VAL A 1 123 ? 9.151 -1.984 -2.563 1.00 91.94 123 VAL A O 1
ATOM 933 N N . GLU A 1 124 ? 10.917 -0.841 -1.792 1.00 92.12 124 GLU A N 1
ATOM 934 C CA . GLU A 1 124 ? 11.667 -2.017 -1.334 1.00 92.12 124 GLU A CA 1
ATOM 935 C C . GLU A 1 124 ? 10.878 -2.827 -0.296 1.00 92.1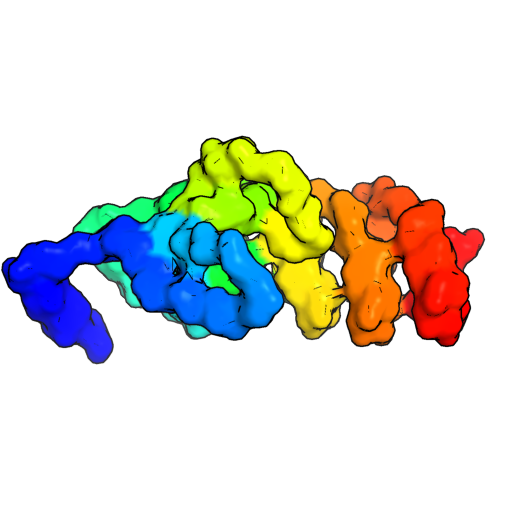2 124 GLU A C 1
ATOM 937 O O . GLU A 1 124 ? 10.823 -4.055 -0.377 1.00 92.12 124 GLU A O 1
ATOM 942 N N . SER A 1 125 ? 10.221 -2.152 0.654 1.00 92.69 125 SER A N 1
ATOM 943 C CA . SER A 1 125 ? 9.381 -2.806 1.661 1.00 92.69 125 SER A CA 1
ATOM 944 C C . SER A 1 125 ? 8.232 -3.586 1.013 1.00 92.69 125 SER A C 1
ATOM 946 O O . SER A 1 125 ? 8.080 -4.776 1.280 1.00 92.69 125 SER A O 1
ATOM 948 N N . LEU A 1 126 ? 7.468 -2.967 0.108 1.00 93.06 126 LEU A N 1
ATOM 949 C CA . LEU A 1 126 ? 6.359 -3.626 -0.591 1.00 93.06 126 LEU A CA 1
ATOM 950 C C . LEU A 1 126 ? 6.838 -4.812 -1.442 1.00 93.06 126 LEU A C 1
ATOM 952 O O . LEU A 1 126 ? 6.271 -5.900 -1.341 1.00 93.06 126 LEU A O 1
ATOM 956 N N . LEU A 1 127 ? 7.923 -4.653 -2.206 1.00 92.88 127 LEU A N 1
ATOM 957 C CA . LEU A 1 127 ? 8.510 -5.739 -3.002 1.00 92.88 127 LEU A CA 1
ATOM 958 C C . LEU A 1 127 ? 8.976 -6.909 -2.123 1.00 92.88 127 LEU A C 1
ATOM 960 O O . LEU A 1 127 ? 8.744 -8.069 -2.460 1.00 92.88 127 LEU A O 1
ATOM 964 N N . LYS A 1 128 ? 9.564 -6.629 -0.953 1.00 92.56 128 LYS A N 1
ATOM 965 C CA . LYS A 1 128 ? 9.942 -7.654 0.035 1.00 92.56 128 LYS A CA 1
ATOM 966 C C . LYS A 1 128 ? 8.738 -8.448 0.550 1.00 92.56 128 LYS A C 1
ATOM 968 O O . LYS A 1 128 ? 8.888 -9.625 0.876 1.00 92.56 128 LYS A O 1
ATOM 973 N N . TYR A 1 129 ? 7.567 -7.822 0.634 1.00 91.62 129 TYR A N 1
ATOM 974 C CA . TYR A 1 129 ? 6.318 -8.480 1.020 1.00 91.62 129 TYR A CA 1
ATOM 975 C C . TYR A 1 129 ? 5.579 -9.145 -0.152 1.00 91.62 129 TYR A C 1
ATOM 977 O O . TYR A 1 129 ? 4.525 -9.733 0.074 1.00 91.62 129 TYR A O 1
ATOM 985 N N . GLY A 1 130 ? 6.145 -9.131 -1.364 1.00 91.38 130 GLY A N 1
ATOM 986 C CA . GLY A 1 130 ? 5.588 -9.817 -2.532 1.00 91.38 130 GLY A CA 1
ATOM 987 C C . GLY A 1 130 ? 4.696 -8.946 -3.416 1.00 91.38 130 GLY A C 1
ATOM 988 O O . GLY A 1 130 ? 3.854 -9.492 -4.126 1.00 91.38 130 GLY A O 1
ATOM 989 N N . ALA A 1 131 ? 4.862 -7.620 -3.368 1.00 91.12 131 ALA A N 1
ATOM 990 C CA . ALA A 1 131 ? 4.173 -6.725 -4.290 1.00 91.12 131 ALA A CA 1
ATOM 991 C C . ALA A 1 131 ? 4.491 -7.074 -5.749 1.00 91.12 131 ALA A C 1
ATOM 993 O O . ALA A 1 131 ? 5.656 -7.234 -6.125 1.00 91.12 131 ALA A O 1
ATOM 994 N N . GLU A 1 132 ? 3.454 -7.147 -6.573 1.00 89.44 132 GLU A N 1
ATOM 995 C CA . GLU A 1 132 ? 3.571 -7.286 -8.014 1.00 89.44 132 GLU A CA 1
ATOM 996 C C . GLU A 1 132 ? 4.020 -5.963 -8.629 1.00 89.44 132 GLU A C 1
ATOM 998 O O . GLU A 1 132 ? 3.512 -4.889 -8.309 1.00 89.44 132 GLU A O 1
ATOM 1003 N N . VAL A 1 133 ? 4.995 -6.049 -9.531 1.00 87.12 133 VAL A N 1
ATOM 1004 C CA . VAL A 1 133 ? 5.606 -4.878 -10.165 1.00 87.12 133 VAL A CA 1
ATOM 1005 C C . VAL A 1 133 ? 4.665 -4.160 -11.135 1.00 87.12 133 VAL A C 1
ATOM 1007 O O . VAL A 1 133 ? 4.769 -2.941 -11.239 1.00 87.12 133 VAL A O 1
ATOM 1010 N N . GLY A 1 134 ? 3.748 -4.876 -11.798 1.00 83.06 134 GLY A N 1
ATOM 1011 C CA . GLY A 1 134 ? 2.717 -4.315 -12.686 1.00 83.06 134 GLY A CA 1
ATOM 1012 C C . GLY A 1 134 ? 3.200 -3.147 -13.560 1.00 83.06 134 GLY A C 1
ATOM 1013 O O . GLY A 1 134 ? 4.302 -3.179 -14.107 1.00 83.06 134 GLY A O 1
ATOM 1014 N N . ASP A 1 135 ? 2.399 -2.080 -13.596 1.00 80.25 135 ASP A N 1
ATOM 1015 C CA . ASP A 1 135 ? 2.653 -0.851 -14.365 1.00 80.25 135 ASP A CA 1
ATOM 1016 C C . ASP A 1 135 ? 3.686 0.090 -13.710 1.00 80.25 135 ASP A C 1
ATOM 1018 O O . ASP A 1 135 ? 3.930 1.202 -14.197 1.00 80.25 135 ASP A O 1
ATOM 1022 N N . SER A 1 136 ? 4.302 -0.301 -12.585 1.00 86.00 136 SER A N 1
ATOM 1023 C CA . SER A 1 136 ? 5.209 0.580 -11.838 1.00 86.00 136 SER A CA 1
ATOM 1024 C C . SER A 1 136 ? 6.353 1.169 -12.678 1.00 86.00 136 SER A C 1
ATOM 1026 O O . SER A 1 136 ? 6.662 2.351 -12.479 1.00 86.00 136 SER A O 1
ATOM 1028 N N . PRO A 1 137 ? 6.944 0.467 -13.670 1.00 86.88 137 PRO A N 1
ATOM 1029 C CA . PRO A 1 137 ? 7.948 1.078 -14.532 1.00 86.88 137 PRO A CA 1
ATOM 1030 C C . PRO A 1 137 ? 7.402 2.231 -15.385 1.00 86.88 137 PRO A C 1
ATOM 1032 O O . PRO A 1 137 ? 8.006 3.305 -15.450 1.00 86.88 137 PRO A O 1
ATOM 1035 N N . ALA A 1 138 ? 6.229 2.055 -15.999 1.00 85.31 138 ALA A N 1
ATOM 1036 C CA . ALA A 1 138 ? 5.588 3.102 -16.791 1.00 85.31 138 ALA A CA 1
ATOM 1037 C C . ALA A 1 138 ? 5.242 4.323 -15.921 1.00 85.31 138 ALA A C 1
ATOM 1039 O O . ALA A 1 138 ? 5.444 5.470 -16.332 1.00 85.31 138 ALA A O 1
ATOM 1040 N N . ILE A 1 139 ? 4.810 4.095 -14.677 1.00 86.19 139 ILE A N 1
ATOM 1041 C CA . ILE A 1 139 ? 4.526 5.160 -13.706 1.00 86.19 139 ILE A CA 1
ATOM 1042 C C . ILE A 1 139 ? 5.797 5.926 -13.351 1.00 86.19 139 ILE A C 1
ATOM 1044 O O . ILE A 1 139 ? 5.793 7.158 -13.416 1.00 86.19 139 ILE A O 1
ATOM 1048 N N . ALA A 1 140 ? 6.886 5.227 -13.026 1.00 88.19 140 ALA A N 1
ATOM 1049 C CA . ALA A 1 140 ? 8.168 5.849 -12.711 1.00 88.19 140 ALA A CA 1
ATOM 1050 C C . ALA A 1 140 ? 8.650 6.752 -13.858 1.00 88.19 140 ALA A C 1
ATOM 1052 O O . ALA A 1 140 ? 9.054 7.890 -13.610 1.00 88.19 140 ALA A O 1
ATOM 1053 N N . ILE A 1 141 ? 8.532 6.295 -15.111 1.00 87.12 141 ILE A N 1
ATOM 1054 C CA . ILE A 1 141 ? 8.842 7.107 -16.296 1.00 87.12 141 ILE A CA 1
ATOM 1055 C C . ILE A 1 141 ? 7.922 8.313 -16.399 1.00 87.12 141 ILE A C 1
ATOM 1057 O O . ILE A 1 141 ? 8.414 9.432 -16.519 1.00 87.12 141 ILE A O 1
ATOM 1061 N N . SER A 1 142 ? 6.606 8.123 -16.299 1.00 85.62 142 SER A N 1
ATOM 1062 C CA . SER A 1 142 ? 5.639 9.219 -16.442 1.00 85.62 142 SER A CA 1
ATOM 1063 C C . SER A 1 142 ? 5.842 10.350 -15.426 1.00 85.62 142 SER A C 1
ATOM 1065 O O . SER A 1 142 ? 5.464 11.494 -15.681 1.00 85.62 142 SER A O 1
ATOM 1067 N N . LYS A 1 143 ? 6.460 10.039 -14.280 1.00 85.19 143 LYS A N 1
ATOM 1068 C CA . LYS A 1 143 ? 6.808 10.988 -13.217 1.00 85.19 143 LYS A CA 1
ATOM 1069 C C . LYS A 1 143 ? 8.248 11.503 -13.287 1.00 85.19 143 LYS A C 1
ATOM 1071 O O . LYS A 1 143 ? 8.622 12.336 -12.472 1.00 85.19 143 LYS A O 1
ATOM 1076 N N . GLY A 1 144 ? 9.060 11.032 -14.235 1.00 84.81 144 GLY A N 1
ATOM 1077 C CA . GLY A 1 144 ? 10.481 11.380 -14.331 1.00 84.81 144 GLY A CA 1
ATOM 1078 C C . GLY A 1 144 ? 11.335 10.790 -13.201 1.00 84.81 144 GLY A C 1
ATOM 1079 O O . GLY A 1 144 ? 12.447 11.249 -12.948 1.00 84.81 144 GLY A O 1
ATOM 1080 N N . HIS A 1 145 ? 10.841 9.765 -12.507 1.00 86.62 145 HIS A N 1
ATOM 1081 C CA . HIS A 1 145 ? 11.480 9.142 -11.349 1.00 86.62 145 HIS A CA 1
ATOM 1082 C C . HIS A 1 145 ? 12.344 7.943 -11.753 1.00 86.62 145 HIS A C 1
ATOM 1084 O O . HIS A 1 145 ? 12.194 6.844 -11.223 1.00 86.62 145 HIS A O 1
ATOM 1090 N N . ALA A 1 146 ? 13.294 8.164 -12.666 1.00 79.06 146 ALA A N 1
ATOM 1091 C CA . ALA A 1 146 ? 14.191 7.123 -13.176 1.00 79.06 146 ALA A CA 1
ATOM 1092 C C . ALA A 1 146 ? 14.897 6.275 -12.088 1.00 79.06 146 ALA A C 1
ATOM 1094 O O . ALA A 1 146 ? 15.009 5.064 -12.277 1.00 79.06 146 ALA A O 1
ATOM 1095 N N . PRO A 1 147 ? 15.322 6.820 -10.924 1.00 82.75 147 PRO A N 1
ATOM 1096 C CA . PRO A 1 147 ? 15.886 5.996 -9.849 1.00 82.75 147 PRO A CA 1
ATOM 1097 C C . PRO A 1 147 ? 14.928 4.922 -9.314 1.00 82.75 147 PRO A C 1
ATOM 1099 O O . PRO A 1 147 ? 15.377 3.865 -8.877 1.00 82.75 147 PRO A O 1
ATOM 1102 N N . SER A 1 148 ? 13.617 5.170 -9.381 1.00 83.06 148 SER A N 1
ATOM 1103 C CA . SER A 1 148 ? 12.583 4.240 -8.918 1.00 83.06 148 SER A CA 1
ATOM 1104 C C . SER A 1 148 ? 12.302 3.104 -9.895 1.00 83.06 148 SER A C 1
ATOM 1106 O O . SER A 1 148 ? 11.591 2.185 -9.520 1.00 83.06 148 SER A O 1
ATOM 1108 N N . LEU A 1 149 ? 12.875 3.124 -11.106 1.00 85.50 149 LEU A N 1
ATOM 1109 C CA . LEU A 1 149 ? 12.781 2.018 -12.068 1.00 85.50 149 LEU A CA 1
ATOM 1110 C C . LEU A 1 149 ? 13.630 0.824 -11.677 1.00 85.50 149 LEU A C 1
ATOM 1112 O O . LEU A 1 149 ? 13.277 -0.310 -11.983 1.00 85.50 149 LEU A O 1
ATOM 1116 N N . LYS A 1 150 ? 14.765 1.084 -11.025 1.00 86.69 150 LYS A N 1
ATOM 1117 C CA . LYS A 1 150 ? 15.749 0.041 -10.766 1.00 86.69 150 LYS A CA 1
ATOM 1118 C C . LYS A 1 150 ? 15.154 -1.086 -9.923 1.00 86.69 150 LYS A C 1
ATOM 1120 O O . LYS A 1 150 ? 15.324 -2.242 -10.270 1.00 86.69 150 LYS A O 1
ATOM 1125 N N . LEU A 1 151 ? 14.420 -0.745 -8.862 1.00 88.06 151 LEU A N 1
ATOM 1126 C CA . LEU A 1 151 ? 13.832 -1.735 -7.957 1.00 88.06 151 LEU A CA 1
ATOM 1127 C C . LEU A 1 151 ? 12.782 -2.629 -8.656 1.00 88.06 151 LEU A C 1
ATOM 1129 O O . LEU A 1 151 ? 12.942 -3.844 -8.599 1.00 88.06 151 LEU A O 1
ATOM 1133 N N . PRO A 1 152 ? 11.766 -2.101 -9.369 1.00 87.25 152 PRO A N 1
ATOM 1134 C CA . PRO A 1 152 ? 10.871 -2.926 -10.181 1.00 87.25 152 PRO A CA 1
ATOM 1135 C C . PRO A 1 152 ? 11.587 -3.791 -11.227 1.00 87.25 152 PRO A C 1
ATOM 1137 O O . PRO A 1 152 ? 11.266 -4.969 -11.358 1.00 87.25 152 PRO A O 1
ATOM 1140 N N . LEU A 1 153 ? 12.575 -3.246 -11.948 1.00 87.94 153 LEU A N 1
ATOM 1141 C CA . LEU A 1 153 ? 13.328 -3.997 -12.964 1.00 87.94 153 LEU A CA 1
ATOM 1142 C C . LEU A 1 153 ? 14.156 -5.132 -12.345 1.00 87.94 153 LEU A C 1
ATOM 1144 O O . LEU A 1 153 ? 14.120 -6.256 -12.843 1.00 87.94 153 LEU A O 1
ATOM 1148 N N . ASP A 1 154 ? 14.832 -4.872 -11.222 1.00 89.25 154 ASP A N 1
ATOM 1149 C CA . ASP A 1 154 ? 15.568 -5.884 -10.449 1.00 89.25 154 ASP A CA 1
ATOM 1150 C C . ASP A 1 154 ? 14.627 -6.999 -9.936 1.00 89.25 154 ASP A C 1
ATOM 1152 O O . ASP A 1 154 ? 15.060 -8.130 -9.713 1.00 89.25 154 ASP A O 1
ATOM 1156 N N . HIS A 1 155 ? 13.330 -6.700 -9.796 1.00 87.31 155 HIS A N 1
ATOM 1157 C CA . HIS A 1 155 ? 12.262 -7.634 -9.425 1.00 87.31 155 HIS A CA 1
ATOM 1158 C C . HIS A 1 155 ? 11.490 -8.219 -10.626 1.00 87.31 155 HIS A C 1
ATOM 1160 O O . HIS A 1 155 ? 10.455 -8.859 -10.440 1.00 87.31 155 HIS A O 1
ATOM 1166 N N . GLY A 1 156 ? 12.009 -8.069 -11.849 1.00 85.56 156 GLY A N 1
ATOM 1167 C CA . GLY A 1 156 ? 11.500 -8.750 -13.043 1.00 85.56 156 GLY A CA 1
ATOM 1168 C C . GLY A 1 156 ? 10.378 -8.026 -13.784 1.00 85.56 156 GLY A C 1
ATOM 1169 O O . GLY A 1 156 ? 9.662 -8.667 -14.552 1.00 85.56 156 GLY A O 1
ATOM 1170 N N . ALA A 1 157 ? 10.205 -6.720 -13.569 1.00 85.56 157 ALA A N 1
ATOM 1171 C CA . ALA A 1 157 ? 9.244 -5.934 -14.337 1.00 85.56 157 ALA A CA 1
ATOM 1172 C C . ALA A 1 157 ? 9.587 -5.911 -15.834 1.00 85.56 157 ALA A C 1
ATOM 1174 O O . ALA A 1 157 ? 10.753 -5.757 -16.206 1.00 85.56 157 ALA A O 1
ATOM 1175 N N . ASP A 1 158 ? 8.566 -6.032 -16.688 1.00 83.00 158 ASP A N 1
ATOM 1176 C CA . ASP A 1 158 ? 8.740 -5.890 -18.133 1.00 83.00 158 ASP A CA 1
ATOM 1177 C C . ASP A 1 158 ? 9.062 -4.430 -18.477 1.00 83.00 158 ASP A C 1
ATOM 1179 O O . ASP A 1 158 ? 8.352 -3.494 -18.102 1.00 83.00 158 ASP A O 1
ATOM 1183 N N . SER A 1 159 ? 10.165 -4.231 -19.192 1.00 84.00 159 SER A N 1
ATOM 1184 C CA . SER A 1 159 ? 10.620 -2.915 -19.611 1.00 84.00 159 SER A CA 1
ATOM 1185 C C . SER A 1 159 ? 9.937 -2.414 -20.886 1.00 84.00 159 SER A C 1
ATOM 1187 O O . SER A 1 159 ? 10.079 -1.235 -21.218 1.00 84.00 159 SER A O 1
ATOM 1189 N N . SER A 1 160 ? 9.181 -3.262 -21.593 1.00 86.12 160 SER A N 1
ATOM 1190 C CA . SER A 1 160 ? 8.538 -2.924 -22.867 1.00 86.12 160 SER A CA 1
ATOM 1191 C C . SER A 1 160 ? 7.561 -1.746 -22.743 1.00 86.12 160 SER A C 1
ATOM 1193 O O . SER A 1 160 ? 7.642 -0.790 -23.518 1.00 86.12 160 SER A O 1
ATOM 1195 N N . GLU A 1 161 ? 6.710 -1.745 -21.717 1.00 79.38 161 GLU A N 1
ATOM 1196 C CA . GLU A 1 161 ? 5.744 -0.669 -21.464 1.00 79.38 161 GLU A CA 1
ATOM 1197 C C . GLU A 1 161 ? 6.405 0.627 -20.975 1.00 79.38 161 GLU A C 1
ATOM 1199 O O . GLU A 1 161 ? 5.972 1.732 -21.323 1.00 79.38 161 GLU A O 1
ATOM 1204 N N . ALA A 1 162 ? 7.489 0.515 -20.200 1.00 82.88 162 ALA A N 1
ATOM 1205 C CA . ALA A 1 162 ? 8.293 1.665 -19.795 1.00 82.88 162 ALA A CA 1
ATOM 1206 C C . ALA A 1 162 ? 8.960 2.329 -21.004 1.00 82.88 162 ALA A C 1
ATOM 1208 O O . ALA A 1 162 ? 8.957 3.556 -21.116 1.00 82.88 162 ALA A O 1
ATOM 1209 N N . LEU A 1 163 ? 9.499 1.526 -21.927 1.00 85.94 163 LEU A N 1
ATOM 1210 C CA . LEU A 1 163 ? 10.099 1.994 -23.174 1.00 85.94 163 LEU A CA 1
ATOM 1211 C C . LEU A 1 163 ? 9.063 2.689 -24.066 1.00 85.94 163 LEU A C 1
ATOM 1213 O O . LEU A 1 163 ? 9.324 3.807 -24.513 1.00 85.94 163 LEU A O 1
ATOM 1217 N N . ASP A 1 164 ? 7.882 2.093 -24.268 1.00 87.12 164 ASP A N 1
ATOM 1218 C CA . ASP A 1 164 ? 6.781 2.729 -25.014 1.00 87.12 164 ASP A CA 1
ATOM 1219 C C . ASP A 1 164 ? 6.388 4.075 -24.389 1.00 87.12 164 ASP A C 1
ATOM 1221 O O . ASP A 1 164 ? 6.311 5.102 -25.070 1.00 87.12 164 ASP A O 1
ATOM 1225 N N . THR A 1 165 ? 6.226 4.100 -23.064 1.00 84.81 165 THR A N 1
ATOM 1226 C CA . THR A 1 165 ? 5.878 5.316 -22.322 1.00 84.81 165 THR A CA 1
ATOM 1227 C C . THR A 1 165 ? 6.962 6.385 -22.451 1.00 84.81 165 THR A C 1
ATOM 1229 O O . THR A 1 165 ? 6.644 7.548 -22.700 1.00 84.81 165 THR A O 1
ATOM 1232 N N . ALA A 1 166 ? 8.240 6.016 -22.344 1.00 86.56 166 ALA A N 1
ATOM 1233 C CA . ALA A 1 166 ? 9.356 6.949 -22.476 1.00 86.56 166 ALA A CA 1
ATOM 1234 C C . ALA A 1 166 ? 9.451 7.549 -23.879 1.00 86.56 166 ALA A C 1
ATOM 1236 O O . ALA A 1 166 ? 9.693 8.747 -24.004 1.00 86.56 166 ALA A O 1
ATOM 1237 N N . VAL A 1 167 ? 9.217 6.752 -24.926 1.00 87.56 167 VAL A N 1
ATOM 1238 C CA . VAL A 1 167 ? 9.166 7.247 -26.309 1.00 87.56 167 VAL A CA 1
ATOM 1239 C C . VAL A 1 167 ? 7.988 8.202 -26.492 1.00 87.56 167 VAL A C 1
ATOM 1241 O O . VAL A 1 167 ? 8.163 9.293 -27.033 1.00 87.56 167 VAL A O 1
ATOM 1244 N N . ARG A 1 168 ? 6.797 7.841 -26.000 1.00 86.31 168 ARG A N 1
ATOM 1245 C CA . ARG A 1 168 ? 5.593 8.680 -26.102 1.00 86.31 168 ARG A CA 1
ATOM 1246 C C . ARG A 1 168 ? 5.730 10.013 -25.360 1.00 86.31 168 ARG A C 1
ATOM 1248 O O . ARG A 1 168 ? 5.137 11.000 -25.787 1.00 86.31 168 ARG A O 1
ATOM 1255 N N . MET A 1 169 ? 6.472 10.035 -24.255 1.00 83.00 169 MET A N 1
ATOM 1256 C CA . MET A 1 169 ? 6.643 11.210 -23.391 1.00 83.00 169 MET A CA 1
ATOM 1257 C C . MET A 1 169 ? 7.947 11.984 -23.633 1.00 83.00 169 MET A C 1
ATOM 1259 O O . MET A 1 169 ? 8.189 12.961 -22.934 1.00 83.00 169 MET A O 1
ATOM 1263 N N . ASP A 1 170 ? 8.769 11.571 -24.604 1.00 85.81 170 ASP A N 1
ATOM 1264 C CA . ASP A 1 170 ? 10.104 12.133 -24.872 1.00 85.81 170 ASP A CA 1
ATOM 1265 C C . ASP A 1 170 ? 11.051 12.087 -23.649 1.00 85.81 170 ASP A C 1
ATOM 1267 O O . ASP A 1 170 ? 11.894 12.952 -23.423 1.00 85.81 170 ASP A O 1
ATOM 1271 N N . PHE A 1 171 ? 10.919 11.039 -22.829 1.00 86.44 171 PHE A N 1
ATOM 1272 C CA . PHE A 1 171 ? 11.715 10.783 -21.620 1.00 86.44 171 PHE A CA 1
ATOM 1273 C C . PHE A 1 171 ? 12.736 9.660 -21.834 1.00 86.44 171 PHE A C 1
ATOM 1275 O O . PHE A 1 171 ? 12.977 8.825 -20.961 1.00 86.44 171 PHE A O 1
ATOM 1282 N N . VAL A 1 172 ? 13.356 9.632 -23.014 1.00 79.62 172 VAL A N 1
ATOM 1283 C CA . VAL A 1 172 ? 14.286 8.568 -23.429 1.00 79.62 172 VAL A CA 1
ATOM 1284 C C . VAL A 1 172 ? 15.459 8.423 -22.450 1.00 79.62 172 VAL A C 1
ATOM 1286 O O . VAL A 1 172 ? 15.873 7.309 -22.134 1.00 79.62 172 VAL A O 1
ATOM 1289 N N . ASP A 1 173 ? 15.947 9.532 -21.889 1.00 81.50 173 ASP A N 1
ATOM 1290 C CA . ASP A 1 173 ? 17.015 9.512 -20.884 1.00 81.50 173 ASP A CA 1
ATOM 1291 C C . ASP A 1 173 ? 16.603 8.830 -19.570 1.00 81.50 173 ASP A C 1
ATOM 1293 O O . ASP A 1 173 ? 17.441 8.200 -18.919 1.00 81.50 173 ASP A O 1
ATOM 1297 N N . SER A 1 174 ? 15.325 8.917 -19.191 1.00 74.88 174 SER A N 1
ATOM 1298 C CA . SER A 1 174 ? 14.790 8.295 -17.977 1.00 74.88 174 SER A CA 1
ATOM 1299 C C . SER A 1 174 ? 14.666 6.775 -18.099 1.00 74.88 174 SER A C 1
ATOM 1301 O O . SER A 1 174 ? 14.679 6.097 -17.078 1.00 74.88 174 SER A O 1
ATOM 1303 N N . CYS A 1 175 ? 14.613 6.240 -19.323 1.00 78.38 175 CYS A N 1
ATOM 1304 C CA . CYS A 1 175 ? 14.484 4.807 -19.611 1.00 78.38 175 CYS A CA 1
ATOM 1305 C C . CYS A 1 175 ? 15.820 4.096 -19.876 1.00 78.38 175 CYS A C 1
ATOM 1307 O O . CYS A 1 175 ? 15.827 2.926 -20.238 1.00 78.38 175 CYS A O 1
ATOM 1309 N N . LYS A 1 176 ? 16.973 4.750 -19.673 1.00 82.19 176 LYS A N 1
ATOM 1310 C CA . LYS A 1 176 ? 18.291 4.090 -19.800 1.00 82.19 176 LYS A CA 1
ATOM 1311 C C . LYS A 1 176 ? 18.436 2.790 -18.994 1.00 82.19 176 LYS A C 1
ATOM 1313 O O . LYS A 1 176 ? 19.076 1.886 -19.514 1.00 82.19 176 LYS A O 1
ATOM 1318 N N . PRO A 1 177 ? 17.867 2.652 -17.778 1.00 80.44 177 PRO A N 1
ATOM 1319 C CA . PRO A 1 177 ? 17.912 1.389 -17.036 1.00 80.44 177 PRO A CA 1
ATOM 1320 C C . PRO A 1 177 ? 17.169 0.218 -17.703 1.00 80.44 177 PRO A C 1
ATOM 1322 O O . PRO A 1 177 ? 17.334 -0.914 -17.267 1.00 80.44 177 PRO A O 1
ATOM 1325 N N . CYS A 1 178 ? 16.341 0.481 -18.719 1.00 77.69 178 CYS A N 1
ATOM 1326 C CA . CYS A 1 178 ? 15.545 -0.514 -19.438 1.00 77.69 178 CYS A CA 1
ATOM 1327 C C . CYS A 1 178 ? 16.265 -1.147 -20.647 1.00 77.69 178 CYS A C 1
ATOM 1329 O O . CYS A 1 178 ? 15.672 -2.013 -21.293 1.00 77.69 178 CYS A O 1
ATOM 1331 N N . LEU A 1 179 ? 17.481 -0.686 -20.974 1.00 77.06 179 LEU A N 1
ATOM 1332 C CA . LEU A 1 179 ? 18.309 -1.112 -22.115 1.00 77.06 179 LEU A CA 1
ATOM 1333 C C . LEU A 1 179 ? 19.474 -1.998 -21.657 1.00 77.06 179 LEU A C 1
ATOM 1335 O O . LEU A 1 179 ? 19.792 -2.953 -22.399 1.00 77.06 179 LEU A O 1
#

Organism: Talaromyces rugulosus (NCBI:txid121627)

Secondary structure (DSSP, 8-state):
-HHHHHHHHHTT--TTPPB------SSS----B-S-HHHHHHHHTT-HHHHHHHHHTT--GGGS-HHHHGGG-HHHHHHHHHHH---TT---TTSSS----S---TT-STTHHHHHTT-HHHHHHHHHTT---TTHHHHHHHTT-GGGGHHHHHTT--SHHHHHHHHHTT-GGGGGGG-

Sequence (179 aa):
MKKVLDWLLDQGLNINAPSEEAHYSDSNREGHDNAVGVLNRAATYDDVDILDHLVARGAEPTHSNALHHAAMSFTMVAYLIGNYKLDVNADDSRGGLNAQTLGSGPWGCPLNYPVSNSNLLAVESLLKYGAEVGDSPAIAISKGHAPSLKLPLDHGADSSEALDTAVRMDFVDSCKPCL

Radius of gyration: 17.65 Å; chains: 1; bounding box: 41×27×50 Å